Protein AF-A0A0U1XC88-F1 (afdb_monomer)

Sequence (115 aa):
MLLLLLIVMLVVSLIIFVVGIALSYKKGHDSALGSPFECGFTPFNNYSPSFSVHFFLVAMIFLIFDVELSLMMPYFYTLVSGINFKEYLIISSFLLILLLGLIYEWNIMKLEWKF

Mean predicted aligned error: 11.12 Å

Nearest PDB structures (foldseek):
  6zkc-assembly1_A  TM=6.800E-01  e=9.106E-03  Ovis aries

Radius of gyration: 25.1 Å; Cα contacts (8 Å, |Δi|>4): 9; chains: 1; bounding box: 49×46×54 Å

Structure (mmCIF, N/CA/C/O backbone):
data_AF-A0A0U1XC88-F1
#
_entry.id   AF-A0A0U1XC88-F1
#
loop_
_atom_site.group_PDB
_atom_site.id
_atom_site.type_symbol
_atom_site.label_atom_id
_atom_site.label_alt_id
_atom_site.label_comp_id
_atom_site.label_asym_id
_atom_site.label_entity_id
_atom_site.label_seq_id
_atom_site.pdbx_PDB_ins_code
_atom_site.Cartn_x
_atom_site.Cartn_y
_atom_site.Cartn_z
_atom_site.occupancy
_atom_site.B_iso_or_equiv
_atom_site.auth_seq_id
_atom_site.auth_comp_id
_atom_site.auth_asym_id
_atom_site.auth_atom_id
_atom_site.pdbx_PDB_model_num
ATOM 1 N N . MET A 1 1 ? -9.990 18.395 -15.275 1.00 85.50 1 MET A N 1
ATOM 2 C CA . MET A 1 1 ? -8.583 18.632 -14.876 1.00 85.50 1 MET A CA 1
ATOM 3 C C . MET A 1 1 ? -7.852 17.330 -14.556 1.00 85.50 1 MET A C 1
ATOM 5 O O . MET A 1 1 ? -6.841 17.069 -15.186 1.00 85.50 1 MET A O 1
AT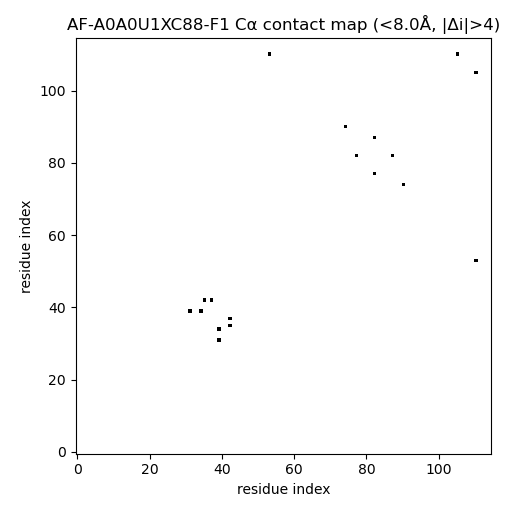OM 9 N N . LEU A 1 2 ? -8.387 16.478 -13.672 1.00 91.81 2 LEU A N 1
ATOM 10 C CA . LEU A 1 2 ? -7.750 15.205 -13.289 1.00 91.81 2 LEU A CA 1
ATOM 11 C C . LEU A 1 2 ? -7.552 14.232 -14.470 1.00 91.81 2 LEU A C 1
ATOM 13 O O . LEU A 1 2 ? -6.471 13.680 -14.632 1.00 91.81 2 LEU A O 1
ATOM 17 N N . LEU A 1 3 ? -8.547 14.118 -15.360 1.00 94.44 3 LEU A N 1
ATOM 18 C CA . LEU A 1 3 ? -8.437 13.322 -16.592 1.00 94.44 3 LEU A CA 1
ATOM 19 C C . LEU A 1 3 ? -7.299 13.810 -17.507 1.00 94.44 3 LEU A C 1
ATOM 21 O O . LEU A 1 3 ? -6.541 13.009 -18.038 1.00 94.44 3 LEU A O 1
ATOM 25 N N . LEU A 1 4 ? -7.155 15.131 -17.658 1.00 95.94 4 LEU A N 1
ATOM 26 C CA . LEU A 1 4 ? -6.105 15.729 -18.486 1.00 95.94 4 LEU A CA 1
ATOM 27 C C . LEU A 1 4 ? -4.717 15.437 -17.907 1.00 95.94 4 LEU A C 1
ATOM 29 O O . LEU A 1 4 ? -3.806 15.092 -18.648 1.00 95.94 4 LEU A O 1
ATOM 33 N N . LEU A 1 5 ? -4.579 15.501 -16.583 1.00 96.50 5 LEU A N 1
ATOM 34 C CA . LEU A 1 5 ? -3.331 15.187 -15.892 1.00 96.50 5 LEU A CA 1
ATOM 35 C C . LEU A 1 5 ? -2.951 13.707 -16.074 1.00 96.50 5 LEU A C 1
ATOM 37 O O . LEU A 1 5 ? -1.803 13.403 -16.381 1.00 96.50 5 LEU A O 1
ATOM 41 N N . LEU A 1 6 ? -3.925 12.796 -15.994 1.00 97.31 6 LEU A N 1
ATOM 42 C CA . LEU A 1 6 ? -3.711 11.361 -16.210 1.00 97.31 6 LEU A CA 1
ATOM 43 C C . LEU A 1 6 ? -3.273 11.057 -17.653 1.00 97.31 6 LEU A C 1
ATOM 45 O O . LEU A 1 6 ? -2.325 10.301 -17.865 1.00 97.31 6 LEU A O 1
ATOM 49 N N . ILE A 1 7 ? -3.902 11.709 -18.636 1.00 97.44 7 ILE A N 1
ATOM 50 C CA . ILE A 1 7 ? -3.527 11.592 -20.053 1.00 97.44 7 ILE A CA 1
ATOM 51 C C . ILE A 1 7 ? -2.099 12.100 -20.278 1.00 97.44 7 ILE A C 1
ATOM 53 O O . ILE A 1 7 ? -1.315 11.427 -20.941 1.00 97.44 7 ILE A O 1
ATOM 57 N N . VAL A 1 8 ? -1.729 13.246 -19.697 1.00 97.62 8 VAL A N 1
ATOM 58 C CA . VAL A 1 8 ? -0.367 13.790 -19.817 1.00 97.62 8 VAL A CA 1
ATOM 59 C C . VAL A 1 8 ? 0.668 12.819 -19.243 1.00 97.62 8 VAL A C 1
ATOM 61 O 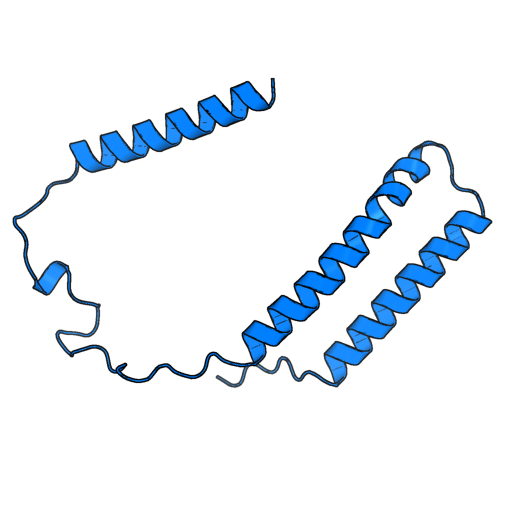O . VAL A 1 8 ? 1.660 12.539 -19.911 1.00 97.62 8 VAL A O 1
ATOM 64 N N . MET A 1 9 ? 0.429 12.246 -18.058 1.00 97.62 9 MET A N 1
ATOM 65 C CA . MET A 1 9 ? 1.361 11.289 -17.441 1.00 97.62 9 MET A CA 1
ATOM 66 C C . MET A 1 9 ? 1.554 10.029 -18.295 1.00 97.62 9 MET A C 1
ATOM 68 O O . MET A 1 9 ? 2.677 9.546 -18.438 1.00 97.62 9 MET A O 1
ATOM 72 N N . LEU A 1 10 ? 0.476 9.524 -18.900 1.00 97.50 10 LEU A N 1
ATOM 73 C CA . LEU A 1 10 ? 0.521 8.352 -19.775 1.00 97.50 10 LEU A CA 1
ATOM 74 C C . LEU A 1 10 ? 1.259 8.650 -21.089 1.00 97.50 10 LEU A C 1
ATOM 76 O O . LEU A 1 10 ? 2.055 7.842 -21.561 1.00 97.50 10 LEU A O 1
ATOM 80 N N . VAL A 1 11 ? 1.043 9.830 -21.671 1.00 97.88 11 VAL A N 1
ATOM 81 C CA . VAL A 1 11 ? 1.756 10.255 -22.884 1.00 97.88 11 VAL A CA 1
ATOM 82 C C . VAL A 1 11 ? 3.252 10.408 -22.606 1.00 97.88 11 VAL A C 1
ATOM 84 O O . VAL A 1 11 ? 4.070 9.928 -23.387 1.00 97.88 11 VAL A O 1
ATOM 87 N N . VAL A 1 12 ? 3.624 11.013 -21.476 1.00 97.88 12 VAL A N 1
ATOM 88 C CA . VAL A 1 12 ? 5.033 11.172 -21.089 1.00 97.88 12 VAL A CA 1
ATOM 89 C C . VAL A 1 12 ? 5.710 9.814 -20.884 1.00 97.88 12 VAL A C 1
ATOM 91 O O . VAL A 1 12 ? 6.810 9.610 -21.397 1.00 97.88 12 VAL A O 1
ATOM 94 N N . SER A 1 13 ? 5.065 8.861 -20.200 1.00 97.19 13 SER A N 1
ATOM 95 C CA . SER A 1 13 ? 5.646 7.526 -19.997 1.00 97.19 13 SER A CA 1
ATOM 96 C C . SER A 1 13 ? 5.827 6.761 -21.312 1.00 97.19 13 SER A C 1
ATOM 98 O O . SER A 1 13 ? 6.870 6.135 -21.514 1.00 97.19 13 SER A O 1
ATOM 100 N N . LEU A 1 14 ? 4.877 6.876 -22.248 1.00 97.19 14 LEU A N 1
ATOM 101 C CA . LEU A 1 14 ? 5.002 6.305 -23.591 1.00 97.19 14 LEU A CA 1
ATOM 102 C C . LEU A 1 14 ? 6.146 6.935 -24.387 1.00 97.19 14 LEU A C 1
ATOM 104 O O . LEU A 1 14 ? 6.900 6.209 -25.031 1.00 97.19 14 LEU A O 1
ATOM 108 N N . ILE A 1 15 ? 6.313 8.260 -24.331 1.00 97.44 15 ILE A N 1
ATOM 109 C CA . ILE A 1 15 ? 7.422 8.942 -25.011 1.00 97.44 15 ILE A CA 1
ATOM 110 C C . ILE A 1 15 ? 8.760 8.427 -24.476 1.00 97.44 15 ILE A C 1
ATOM 112 O O . ILE A 1 15 ? 9.629 8.064 -25.267 1.00 97.44 15 ILE A O 1
ATOM 116 N N . ILE A 1 16 ? 8.916 8.332 -23.152 1.00 97.00 16 ILE A N 1
ATOM 117 C CA . ILE A 1 16 ? 10.141 7.811 -22.527 1.00 97.00 16 ILE A CA 1
ATOM 118 C C . ILE A 1 16 ? 10.398 6.364 -22.965 1.00 97.00 16 ILE A C 1
ATOM 120 O O . ILE A 1 16 ? 11.526 6.021 -23.318 1.00 97.00 16 ILE A O 1
ATOM 124 N N . PHE A 1 17 ? 9.362 5.524 -23.001 1.00 95.94 17 PHE A N 1
ATOM 125 C CA . PHE A 1 17 ? 9.472 4.137 -23.450 1.00 95.94 17 PHE A CA 1
ATOM 126 C C . PHE A 1 17 ? 9.912 4.030 -24.919 1.00 95.94 17 PHE A C 1
ATOM 128 O O . PHE A 1 17 ? 10.839 3.282 -25.236 1.00 95.94 17 PHE A O 1
ATOM 135 N N . VAL A 1 18 ? 9.303 4.814 -25.815 1.00 96.00 18 VAL A N 1
ATOM 136 C CA . VAL A 1 18 ? 9.646 4.831 -27.247 1.00 96.00 18 VAL A CA 1
ATOM 137 C C . VAL A 1 18 ? 11.065 5.345 -27.465 1.00 96.00 18 VAL A C 1
ATOM 139 O O . VAL A 1 18 ? 11.816 4.739 -28.227 1.00 96.00 18 VAL A O 1
ATOM 142 N N . VAL A 1 19 ? 11.464 6.413 -26.771 1.00 96.12 19 VAL A N 1
ATOM 143 C CA . VAL A 1 19 ? 12.837 6.933 -26.821 1.00 96.12 19 VAL A CA 1
ATOM 144 C C . VAL A 1 19 ? 13.829 5.889 -26.301 1.00 96.12 19 VAL A C 1
ATOM 146 O O . VAL A 1 19 ? 14.864 5.676 -26.927 1.00 96.12 19 VAL A O 1
ATOM 149 N N . GLY A 1 20 ? 13.499 5.176 -25.220 1.00 94.06 20 GLY A N 1
ATOM 150 C CA . GLY A 1 20 ? 14.319 4.087 -24.686 1.00 94.06 20 GLY A CA 1
ATOM 151 C C . GLY A 1 20 ? 14.527 2.947 -25.686 1.00 94.06 20 GLY A C 1
ATOM 152 O O . GLY A 1 20 ? 15.643 2.454 -25.828 1.00 94.06 20 GLY A O 1
ATOM 153 N N . ILE A 1 21 ? 13.488 2.568 -26.438 1.00 90.25 21 ILE A N 1
ATOM 154 C CA . ILE A 1 21 ? 13.606 1.580 -27.522 1.00 90.25 21 ILE A CA 1
ATOM 155 C C . ILE A 1 21 ? 14.418 2.140 -28.693 1.00 90.25 21 ILE A C 1
ATOM 157 O O . ILE A 1 21 ? 15.263 1.427 -29.229 1.00 90.25 21 ILE A O 1
ATOM 161 N N . ALA A 1 22 ? 14.181 3.394 -29.086 1.00 90.50 22 ALA A N 1
ATOM 162 C CA . ALA A 1 22 ? 14.858 4.027 -30.216 1.00 90.50 22 ALA A CA 1
ATOM 163 C C . ALA A 1 22 ? 16.367 4.205 -29.975 1.00 90.50 22 ALA A C 1
ATOM 165 O O . ALA A 1 22 ? 17.155 4.059 -30.905 1.00 90.50 22 ALA A O 1
ATOM 166 N N . LEU A 1 23 ? 16.769 4.485 -28.732 1.00 91.94 23 LEU A N 1
ATOM 167 C CA . LEU A 1 23 ? 18.171 4.590 -28.316 1.00 91.94 23 LEU A CA 1
ATOM 168 C C . LEU A 1 23 ? 18.810 3.231 -27.990 1.00 91.94 23 LEU A C 1
ATOM 170 O O . LEU A 1 23 ? 20.028 3.149 -27.836 1.00 91.94 23 LEU A O 1
ATOM 174 N N . SER A 1 24 ? 18.016 2.166 -27.844 1.00 85.38 24 SER A N 1
ATOM 175 C CA . SER A 1 24 ? 18.524 0.854 -27.446 1.00 85.38 24 SER A CA 1
ATOM 176 C C . SER A 1 24 ? 19.412 0.254 -28.536 1.00 85.38 24 SER A C 1
ATOM 178 O O . SER A 1 24 ? 18.981 0.016 -29.665 1.00 85.38 24 SER A O 1
ATOM 180 N N . TYR A 1 25 ? 20.657 -0.062 -28.177 1.00 75.88 25 TYR A N 1
ATOM 181 C CA . TYR A 1 25 ? 21.540 -0.844 -29.032 1.00 75.88 25 TYR A CA 1
ATOM 182 C C . TYR A 1 25 ? 21.150 -2.324 -28.960 1.00 75.88 25 TYR A C 1
ATOM 184 O O . TYR A 1 25 ? 21.613 -3.074 -28.099 1.00 75.88 25 TYR A O 1
ATOM 192 N N . LYS A 1 26 ? 20.281 -2.761 -29.875 1.00 70.25 26 LYS A N 1
ATOM 193 C CA . LYS A 1 26 ? 19.977 -4.184 -30.049 1.00 70.25 26 LYS A CA 1
ATOM 194 C C . LYS A 1 26 ? 21.113 -4.857 -30.816 1.00 70.25 26 LYS A C 1
ATOM 196 O O . LYS A 1 26 ? 21.134 -4.849 -32.045 1.00 70.25 26 LYS A O 1
ATOM 201 N N . LYS A 1 27 ? 22.051 -5.475 -30.094 1.00 63.69 27 LYS A N 1
ATOM 202 C CA . LYS A 1 27 ? 22.881 -6.537 -30.680 1.00 63.69 27 LYS A CA 1
ATOM 203 C C . LYS A 1 27 ? 21.941 -7.695 -31.062 1.00 63.69 27 LYS A C 1
ATOM 205 O O . LYS A 1 27 ? 20.927 -7.888 -30.392 1.00 63.69 27 LYS A O 1
ATOM 210 N N . GLY A 1 28 ? 22.220 -8.390 -32.169 1.00 71.25 28 GLY A N 1
ATOM 211 C CA . GLY A 1 28 ? 21.376 -9.481 -32.681 1.00 71.25 28 GLY A CA 1
ATOM 212 C C . GLY A 1 28 ? 20.992 -10.500 -31.602 1.00 71.25 28 GLY A C 1
ATOM 213 O O . GLY A 1 28 ? 21.657 -10.585 -30.575 1.00 71.25 28 GLY A O 1
ATOM 214 N N . HIS A 1 29 ? 19.904 -11.241 -31.830 1.00 72.50 29 HIS A N 1
ATOM 215 C CA . HIS A 1 29 ? 19.313 -12.150 -30.846 1.00 72.50 29 HIS A CA 1
ATOM 216 C C . HIS A 1 29 ? 20.336 -13.176 -30.329 1.00 72.50 29 HIS A C 1
ATOM 218 O O . HIS A 1 29 ? 20.587 -14.195 -30.970 1.00 72.50 29 HIS A O 1
ATOM 224 N N . ASP A 1 30 ? 20.904 -12.907 -29.157 1.00 73.56 30 ASP A N 1
ATOM 225 C CA . ASP A 1 30 ? 21.853 -13.781 -28.482 1.00 73.56 30 ASP A CA 1
ATOM 226 C C . ASP A 1 30 ? 21.116 -14.518 -27.360 1.00 73.56 30 ASP A C 1
ATOM 228 O O . ASP A 1 30 ? 20.645 -13.915 -26.391 1.00 73.56 30 ASP A O 1
ATOM 232 N N . SER A 1 31 ? 20.954 -15.831 -27.513 1.00 75.00 31 SER A N 1
ATOM 233 C CA . SER A 1 31 ? 20.179 -16.669 -26.591 1.00 75.00 31 SER A CA 1
ATOM 234 C C . SER A 1 31 ? 20.748 -16.681 -25.170 1.00 75.00 31 SER A C 1
ATOM 236 O O . SER A 1 31 ? 19.990 -16.885 -24.227 1.00 75.00 31 SER A O 1
ATOM 238 N N . ALA A 1 32 ? 22.050 -16.419 -25.004 1.00 71.81 32 ALA A N 1
ATOM 239 C CA . ALA A 1 32 ? 22.697 -16.339 -23.694 1.00 71.81 32 ALA A CA 1
ATOM 240 C C . ALA A 1 32 ? 22.371 -15.035 -22.939 1.00 71.81 32 ALA A C 1
ATOM 242 O O . ALA A 1 32 ? 22.332 -15.024 -21.712 1.00 71.81 32 ALA A O 1
ATOM 243 N N . LEU A 1 33 ? 22.091 -13.938 -23.657 1.00 72.88 33 LEU A N 1
ATOM 244 C CA . LEU A 1 33 ? 21.609 -12.681 -23.065 1.00 72.88 33 LEU A CA 1
ATOM 245 C C . LEU A 1 33 ? 20.130 -12.774 -22.650 1.00 72.88 33 LEU A C 1
ATOM 247 O O . LEU A 1 33 ? 19.704 -12.061 -21.746 1.00 72.88 33 LEU A O 1
ATOM 251 N N . GLY A 1 34 ? 19.353 -13.636 -23.315 1.00 77.31 34 GLY A N 1
ATOM 252 C CA . GLY A 1 34 ? 17.938 -13.876 -23.015 1.00 77.31 34 GLY A CA 1
ATOM 253 C C . GLY A 1 34 ? 17.669 -14.992 -21.999 1.00 77.31 34 GLY A C 1
ATOM 254 O O . GLY A 1 34 ? 16.526 -15.143 -21.570 1.00 77.31 34 GLY A O 1
ATOM 255 N N . SER A 1 35 ? 18.679 -15.784 -21.622 1.00 77.88 35 SER A N 1
ATOM 256 C CA . SER A 1 35 ? 18.525 -16.853 -20.629 1.00 77.88 35 SER A CA 1
ATOM 257 C C . SER A 1 35 ? 18.507 -16.302 -19.196 1.00 77.88 35 SER A C 1
ATOM 259 O O . SER A 1 35 ? 19.205 -15.324 -18.918 1.00 77.88 35 SER A O 1
ATOM 261 N N . PRO A 1 36 ? 17.750 -16.921 -18.270 1.00 78.12 36 PRO A N 1
ATOM 262 C CA . PRO A 1 36 ? 17.742 -16.527 -16.864 1.00 78.12 36 PRO A CA 1
ATOM 263 C C . PRO A 1 36 ? 19.146 -16.586 -16.253 1.00 78.12 36 PRO A C 1
ATOM 265 O O . PRO A 1 36 ? 19.999 -17.374 -16.668 1.00 78.12 36 PRO A O 1
ATOM 268 N N . PHE A 1 37 ? 19.379 -15.725 -15.260 1.00 68.31 37 PHE A N 1
ATOM 269 C CA . PHE A 1 37 ? 20.673 -15.554 -14.606 1.00 68.31 37 PHE A CA 1
ATOM 270 C C . PHE A 1 37 ? 20.978 -16.728 -13.670 1.00 68.31 37 PHE A C 1
ATOM 272 O O . PHE A 1 37 ? 20.890 -16.625 -12.454 1.00 68.31 37 PHE A O 1
ATOM 279 N N . GLU A 1 38 ? 21.322 -17.866 -14.253 1.00 72.75 38 GLU A N 1
ATOM 280 C CA . GLU A 1 38 ? 21.751 -19.060 -13.529 1.00 72.75 38 GLU A CA 1
ATOM 281 C C . GLU A 1 38 ? 22.941 -19.701 -14.244 1.00 72.75 38 GLU A C 1
ATOM 283 O O . GLU A 1 38 ? 22.977 -20.903 -14.450 1.00 72.75 38 GLU A O 1
ATOM 288 N N . CYS A 1 39 ? 23.920 -18.899 -14.686 1.00 69.38 39 CYS A N 1
ATOM 289 C CA . CYS A 1 39 ? 25.162 -19.388 -15.310 1.00 69.38 39 CYS A CA 1
ATOM 290 C C . CYS A 1 39 ? 24.955 -20.465 -16.406 1.00 69.38 39 CYS A C 1
ATOM 292 O O . CYS A 1 39 ? 25.759 -21.388 -16.523 1.00 69.38 39 CYS A O 1
ATOM 294 N N . GLY A 1 40 ? 23.881 -20.372 -17.201 1.00 68.69 40 GLY A N 1
ATOM 295 C CA . GLY A 1 40 ? 23.574 -21.338 -18.265 1.00 68.69 40 GLY A CA 1
ATOM 296 C C . GLY A 1 40 ? 22.959 -22.664 -17.796 1.00 68.69 40 GLY A C 1
ATOM 297 O O . GLY A 1 40 ? 22.727 -23.542 -18.626 1.00 68.69 40 GLY A O 1
ATOM 298 N N . PHE A 1 41 ? 22.660 -22.817 -16.504 1.00 64.88 41 PHE A N 1
ATOM 299 C CA . PHE A 1 41 ? 21.802 -23.892 -16.019 1.00 64.88 41 PHE A CA 1
ATOM 300 C C . PHE A 1 41 ? 20.357 -23.618 -16.441 1.00 64.88 41 PHE A C 1
ATOM 302 O O . PHE A 1 41 ? 19.870 -22.487 -16.396 1.00 64.88 41 PHE A O 1
ATOM 309 N N . THR A 1 42 ? 19.657 -24.665 -16.879 1.00 68.38 42 THR A N 1
ATOM 310 C CA . THR A 1 42 ? 18.202 -24.595 -17.009 1.00 68.38 42 THR A CA 1
ATOM 311 C C . THR A 1 42 ? 17.640 -24.305 -15.623 1.00 68.38 42 THR A C 1
ATOM 313 O O . THR A 1 42 ? 17.972 -25.073 -14.713 1.00 68.38 42 THR A O 1
ATOM 316 N N . PRO A 1 43 ? 16.813 -23.259 -15.452 1.00 64.62 43 PRO A N 1
ATOM 317 C CA . PRO A 1 43 ? 16.255 -22.934 -14.152 1.00 64.62 43 PRO A CA 1
ATOM 318 C C . PRO A 1 43 ? 15.615 -24.185 -13.571 1.00 64.62 43 PRO A C 1
ATOM 320 O O . PRO A 1 43 ? 14.824 -24.852 -14.248 1.00 64.62 43 PRO A O 1
ATOM 323 N N . PHE A 1 44 ? 15.996 -24.542 -12.346 1.00 62.00 44 PHE A N 1
ATOM 324 C CA . PHE A 1 44 ? 15.382 -25.653 -11.630 1.00 62.00 44 PHE A CA 1
ATOM 325 C C . PHE A 1 44 ? 13.931 -25.288 -11.309 1.00 62.00 44 PHE A C 1
ATOM 327 O O . PHE A 1 44 ? 13.628 -24.902 -10.187 1.00 62.00 44 PHE A O 1
ATOM 334 N N . ASN A 1 45 ? 13.018 -25.369 -12.282 1.00 55.56 45 ASN A N 1
ATOM 335 C CA . ASN A 1 45 ? 11.592 -25.357 -11.988 1.00 55.56 45 ASN A CA 1
ATOM 336 C C . ASN A 1 45 ? 10.710 -25.844 -13.149 1.00 55.56 45 ASN A C 1
ATOM 338 O O . ASN A 1 45 ? 9.989 -25.083 -13.782 1.00 55.56 45 ASN A O 1
ATOM 342 N N . ASN A 1 46 ? 10.686 -27.164 -13.344 1.00 55.69 46 ASN A N 1
ATOM 343 C CA . ASN A 1 46 ? 9.454 -27.856 -13.752 1.00 55.69 46 ASN A CA 1
ATOM 344 C C . ASN A 1 46 ? 8.608 -28.253 -12.529 1.00 55.69 46 ASN A C 1
ATOM 346 O O . ASN A 1 46 ? 7.775 -29.151 -12.608 1.00 55.69 46 ASN A O 1
ATOM 350 N N . TYR A 1 47 ? 8.824 -27.612 -11.383 1.00 58.53 47 TYR A N 1
ATOM 351 C CA . TYR A 1 47 ? 7.876 -27.664 -10.290 1.00 58.53 47 TYR A CA 1
ATOM 352 C C . TYR A 1 47 ? 7.081 -26.372 -10.335 1.00 58.53 47 TYR A C 1
ATOM 354 O O . TYR A 1 47 ? 7.633 -25.281 -10.391 1.00 58.53 47 TYR A O 1
ATOM 362 N N . SER A 1 48 ? 5.761 -26.481 -10.334 1.00 61.94 48 SER A N 1
ATOM 363 C CA . SER A 1 48 ? 4.958 -25.435 -9.726 1.00 61.94 48 SER A CA 1
ATOM 364 C C . SER A 1 48 ? 5.228 -25.577 -8.230 1.00 61.94 48 SER A C 1
ATOM 366 O O . SER A 1 48 ? 4.653 -26.492 -7.635 1.00 61.94 48 SER A O 1
ATOM 368 N N . PRO A 1 49 ? 6.118 -24.792 -7.583 1.00 60.19 49 PRO A N 1
ATOM 369 C CA . PRO A 1 49 ? 6.068 -24.753 -6.140 1.00 60.19 49 PRO A CA 1
ATOM 370 C C . PRO A 1 49 ? 4.649 -24.296 -5.831 1.00 60.19 49 PRO A C 1
ATOM 372 O O . PRO A 1 49 ? 4.209 -23.244 -6.302 1.00 60.19 49 PRO A O 1
ATOM 375 N N . SER A 1 50 ? 3.894 -25.139 -5.129 1.00 61.25 50 SER A N 1
ATOM 376 C CA . SER A 1 50 ? 2.647 -24.715 -4.518 1.00 61.25 50 SER A CA 1
ATOM 377 C C . SER A 1 50 ? 2.973 -23.430 -3.771 1.00 61.25 50 SER A C 1
ATOM 379 O O . SER A 1 50 ? 3.795 -23.440 -2.851 1.00 61.25 50 SER A O 1
ATOM 381 N N . PHE A 1 51 ? 2.432 -22.323 -4.272 1.00 65.00 51 PHE A N 1
ATOM 382 C CA . PHE A 1 51 ? 2.692 -20.991 -3.758 1.00 65.00 51 PHE A CA 1
ATOM 383 C C . PHE A 1 51 ? 2.486 -20.994 -2.245 1.00 65.00 51 PHE A C 1
ATOM 385 O O . PHE A 1 51 ? 1.590 -21.681 -1.743 1.00 6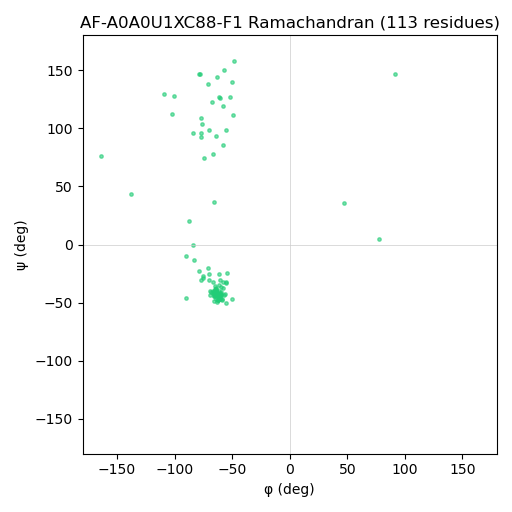5.00 51 PHE A O 1
ATOM 392 N N . SER A 1 52 ? 3.346 -20.293 -1.504 1.00 76.12 52 SER A N 1
ATOM 393 C CA . SER A 1 52 ? 3.283 -20.375 -0.051 1.00 76.12 52 SER A CA 1
ATOM 394 C C . SER A 1 52 ? 1.912 -19.871 0.418 1.00 76.12 52 SER A C 1
ATOM 396 O O . SER A 1 52 ? 1.467 -18.778 0.065 1.00 76.12 52 SER A O 1
ATOM 398 N N . VAL A 1 53 ? 1.221 -20.690 1.218 1.00 79.69 53 VAL A N 1
ATOM 399 C CA . VAL A 1 53 ? -0.105 -20.362 1.781 1.00 79.69 53 VAL A CA 1
ATOM 400 C C . VAL A 1 53 ? -0.064 -19.030 2.545 1.00 79.69 53 VAL A C 1
ATOM 402 O O . VAL A 1 53 ? -1.057 -18.317 2.615 1.00 79.69 53 VAL A O 1
ATOM 405 N N . HIS A 1 54 ? 1.114 -18.643 3.033 1.00 78.25 54 HIS A N 1
ATOM 406 C CA . HIS A 1 54 ? 1.388 -17.361 3.672 1.00 78.25 54 HIS A CA 1
ATOM 407 C C . HIS A 1 54 ? 1.008 -16.159 2.803 1.00 78.25 54 HIS A C 1
ATOM 409 O O . HIS A 1 54 ? 0.280 -15.288 3.264 1.00 78.25 54 HIS A O 1
ATOM 415 N N . PHE A 1 55 ? 1.442 -16.108 1.542 1.00 79.31 55 PHE A N 1
ATOM 416 C CA . PHE A 1 55 ? 1.112 -14.977 0.671 1.00 79.31 55 PHE A CA 1
ATOM 417 C C . PHE A 1 55 ? -0.387 -14.917 0.348 1.00 79.31 55 PHE A C 1
ATOM 419 O O . PHE A 1 55 ? -0.945 -13.830 0.213 1.00 79.31 55 PHE A O 1
ATOM 426 N N . PHE A 1 56 ? -1.051 -16.075 0.265 1.00 83.88 56 PHE A N 1
ATOM 427 C CA . PHE A 1 56 ? -2.503 -16.135 0.105 1.00 83.88 56 PHE A CA 1
ATOM 428 C C . PHE A 1 56 ? -3.235 -15.592 1.342 1.00 83.88 56 PHE A C 1
ATOM 430 O O . PHE A 1 56 ? -4.154 -14.789 1.201 1.00 83.88 56 PHE A O 1
ATOM 437 N N . LEU A 1 57 ? -2.799 -15.973 2.547 1.00 84.56 57 LEU A N 1
ATOM 438 C CA . LEU A 1 57 ? -3.371 -15.475 3.801 1.00 84.56 57 LEU A CA 1
ATOM 439 C C . LEU A 1 57 ? -3.188 -13.960 3.945 1.00 84.56 57 LEU A C 1
ATOM 441 O O . LEU A 1 57 ? -4.147 -13.266 4.263 1.00 84.56 57 LEU A O 1
ATOM 445 N N . VAL A 1 58 ? -2.004 -13.429 3.622 1.00 85.69 58 VAL A N 1
ATOM 446 C CA . VAL A 1 58 ? -1.758 -11.976 3.634 1.00 85.69 58 VAL A CA 1
ATOM 447 C C . VAL A 1 58 ? -2.699 -11.246 2.671 1.00 85.69 58 VAL A C 1
ATOM 449 O O . VAL A 1 58 ? -3.274 -10.225 3.041 1.00 85.69 58 VAL A O 1
ATOM 452 N N . ALA A 1 59 ? -2.904 -11.773 1.459 1.00 88.94 59 ALA A N 1
ATOM 453 C CA . ALA A 1 59 ? -3.824 -11.178 0.491 1.00 88.94 59 ALA A CA 1
ATOM 454 C C . ALA A 1 59 ? -5.288 -11.214 0.967 1.00 88.94 59 ALA A C 1
ATOM 456 O O . ALA A 1 59 ? -6.023 -10.250 0.758 1.00 88.94 59 ALA A O 1
ATOM 457 N N . MET A 1 60 ? -5.709 -12.299 1.626 1.00 88.69 60 MET A N 1
ATOM 458 C CA . MET A 1 60 ? -7.056 -12.423 2.188 1.00 88.69 60 MET A CA 1
ATOM 459 C C . MET A 1 60 ? -7.296 -11.415 3.320 1.00 88.69 60 MET A C 1
ATOM 461 O O . MET A 1 60 ? -8.305 -10.713 3.290 1.00 88.69 60 MET A O 1
ATOM 465 N N . ILE A 1 61 ? -6.369 -11.311 4.279 1.00 88.62 61 ILE A N 1
ATOM 466 C CA . ILE A 1 61 ? -6.460 -10.351 5.393 1.00 88.62 61 ILE A CA 1
ATOM 467 C C . ILE A 1 61 ? -6.490 -8.922 4.851 1.00 88.62 61 ILE A C 1
ATOM 469 O O . ILE A 1 61 ? -7.332 -8.123 5.253 1.00 88.62 61 ILE A O 1
ATOM 473 N N . PHE A 1 62 ? -5.611 -8.608 3.892 1.00 89.69 62 PHE A N 1
ATOM 474 C CA . PHE A 1 62 ? -5.584 -7.298 3.247 1.00 89.69 62 PHE A CA 1
ATOM 475 C C . PHE A 1 62 ? -6.929 -6.950 2.602 1.00 89.69 62 PHE A C 1
ATOM 477 O O . P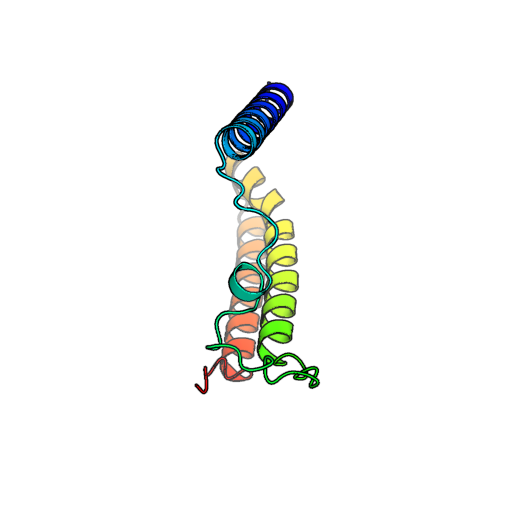HE A 1 62 ? -7.409 -5.836 2.773 1.00 89.69 62 PHE A O 1
ATOM 484 N N . LEU A 1 63 ? -7.559 -7.900 1.905 1.00 92.06 63 LEU A N 1
ATOM 485 C CA . LEU A 1 63 ? -8.852 -7.679 1.257 1.00 92.06 63 LEU A CA 1
ATOM 486 C C . LEU A 1 63 ? -9.948 -7.350 2.277 1.00 92.06 63 LEU A C 1
ATOM 488 O O . LEU A 1 63 ? -10.692 -6.393 2.079 1.00 92.06 63 LEU A O 1
ATOM 492 N N . ILE A 1 64 ? -10.046 -8.123 3.362 1.00 91.44 64 ILE A N 1
ATOM 493 C CA . ILE A 1 64 ? -11.051 -7.894 4.411 1.00 91.44 64 ILE A CA 1
ATOM 494 C C . ILE A 1 64 ? -10.821 -6.525 5.064 1.00 91.44 64 ILE A C 1
ATOM 496 O O . ILE A 1 64 ? -11.750 -5.721 5.142 1.00 91.44 64 ILE A O 1
ATOM 500 N N . PHE A 1 65 ? -9.574 -6.224 5.432 1.00 89.25 65 PHE A N 1
ATOM 501 C CA . PHE A 1 65 ? -9.213 -4.961 6.071 1.00 89.25 65 PHE A CA 1
ATOM 502 C C . PHE A 1 65 ? -9.448 -3.739 5.164 1.00 89.25 65 PHE A C 1
ATOM 504 O O . PHE A 1 65 ? -9.899 -2.695 5.634 1.00 89.25 65 PHE A O 1
ATOM 511 N N . ASP A 1 66 ? -9.197 -3.855 3.856 1.00 92.88 66 ASP A N 1
ATOM 512 C CA . ASP A 1 66 ? -9.459 -2.782 2.887 1.00 92.88 66 ASP A CA 1
ATOM 513 C C . ASP A 1 66 ? -10.967 -2.502 2.747 1.00 92.88 66 ASP A C 1
ATOM 515 O O . ASP A 1 66 ? -11.406 -1.348 2.749 1.00 92.88 66 ASP A O 1
ATOM 519 N N . VAL A 1 67 ? -11.796 -3.553 2.736 1.00 93.19 67 VAL A N 1
ATOM 520 C CA . VAL A 1 67 ? -13.260 -3.406 2.747 1.00 93.19 67 VAL A CA 1
ATOM 521 C C . VAL A 1 67 ? -13.730 -2.726 4.035 1.00 93.19 67 VAL A C 1
ATOM 523 O O . VAL A 1 67 ? -14.547 -1.805 3.977 1.00 93.19 67 VAL A O 1
ATOM 526 N N . GLU A 1 68 ? -13.199 -3.112 5.190 1.00 90.75 68 GLU A N 1
ATOM 527 C CA . GLU A 1 68 ? -13.550 -2.5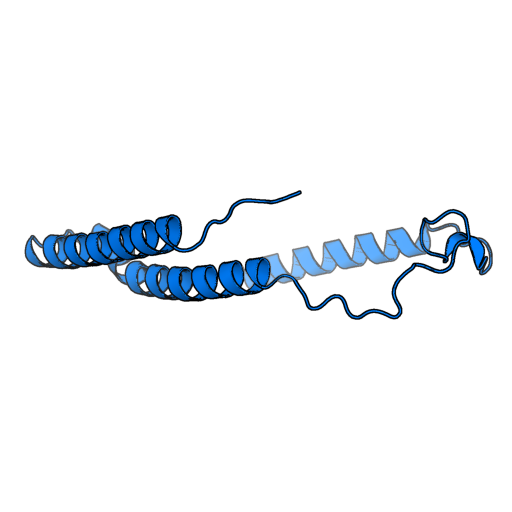09 6.480 1.00 90.75 68 GLU A CA 1
ATOM 528 C C . GLU A 1 68 ? -13.146 -1.029 6.566 1.00 90.75 68 GLU A C 1
ATOM 530 O O . GLU A 1 68 ? -13.934 -0.197 7.022 1.00 90.75 68 GLU A O 1
ATOM 535 N N . LEU A 1 69 ? -11.971 -0.665 6.047 1.00 90.25 69 LEU A N 1
ATOM 536 C CA . LEU A 1 69 ? -11.545 0.732 5.928 1.00 90.25 69 LEU A CA 1
ATOM 537 C C . LEU A 1 69 ? -12.430 1.532 4.967 1.00 90.25 69 LEU A C 1
ATOM 539 O O . LEU A 1 69 ? -12.771 2.683 5.254 1.00 90.25 69 LEU A O 1
ATOM 543 N N . SER A 1 70 ? -12.852 0.933 3.852 1.00 92.12 70 SER A N 1
ATOM 544 C CA . SER A 1 70 ? -13.774 1.581 2.913 1.00 92.12 70 SER A CA 1
ATOM 545 C C . SER A 1 70 ? -15.121 1.915 3.572 1.00 92.12 70 SER A C 1
ATOM 547 O O . SER A 1 70 ? -15.684 2.982 3.320 1.00 92.12 70 SER A O 1
ATOM 549 N N . LEU A 1 71 ? -15.596 1.070 4.497 1.00 89.06 71 LEU A N 1
ATOM 550 C CA . LEU A 1 71 ? -16.798 1.325 5.296 1.00 89.06 71 LEU A CA 1
ATOM 551 C C . LEU A 1 71 ? -16.597 2.457 6.318 1.00 89.06 71 LEU A C 1
ATOM 553 O O . LEU A 1 71 ? -17.565 3.127 6.678 1.00 89.06 71 LEU A O 1
ATOM 557 N N . MET A 1 72 ? -15.359 2.726 6.748 1.00 88.38 72 MET A N 1
ATOM 558 C CA . MET A 1 72 ? -15.035 3.863 7.620 1.00 88.38 72 MET A CA 1
ATOM 559 C C . MET A 1 72 ? -14.942 5.207 6.880 1.00 88.38 72 MET A C 1
ATOM 561 O O . MET A 1 72 ? -15.125 6.254 7.501 1.00 88.38 72 MET A O 1
ATOM 565 N N . MET A 1 73 ? -14.694 5.223 5.567 1.00 88.31 73 MET A N 1
ATOM 566 C CA . MET A 1 73 ? -14.598 6.463 4.775 1.00 88.31 73 MET A CA 1
ATOM 567 C C . MET A 1 73 ? -15.763 7.457 4.942 1.00 88.31 73 MET A C 1
ATOM 569 O O . MET A 1 73 ? -15.485 8.643 5.154 1.00 88.31 73 MET A O 1
ATOM 573 N N . PRO A 1 74 ? -17.049 7.054 4.895 1.00 84.44 74 PRO A N 1
ATOM 574 C CA . PRO A 1 74 ? -18.156 7.991 5.099 1.00 84.44 74 PRO A CA 1
ATOM 575 C C . PRO A 1 74 ? -18.130 8.657 6.480 1.00 84.44 74 PRO A C 1
ATOM 577 O O . PRO A 1 74 ? -18.527 9.817 6.599 1.00 84.44 74 PRO A O 1
ATOM 580 N N . TYR A 1 75 ? -17.609 7.982 7.510 1.00 82.31 75 TYR A N 1
ATOM 581 C CA . TYR A 1 75 ? -17.473 8.592 8.830 1.00 82.31 75 TYR A CA 1
ATOM 582 C C . TYR A 1 75 ? -16.484 9.759 8.822 1.00 82.31 75 TYR A C 1
ATOM 584 O O . TYR A 1 75 ? -16.803 10.828 9.347 1.00 82.31 75 TYR A O 1
ATOM 592 N N . PHE A 1 76 ? -15.321 9.606 8.179 1.00 83.38 76 PHE A N 1
ATOM 593 C CA . PHE A 1 76 ? -14.332 10.686 8.101 1.00 83.38 76 PHE A CA 1
ATOM 594 C C . PHE A 1 76 ? -14.897 11.955 7.459 1.00 83.38 76 PHE A C 1
ATOM 596 O O . PHE A 1 76 ? -14.536 13.060 7.859 1.00 83.38 76 PHE A O 1
ATOM 603 N N . TYR A 1 77 ? -15.829 11.810 6.517 1.00 82.19 77 TYR A N 1
ATOM 604 C CA . TYR A 1 77 ? -16.521 12.949 5.924 1.00 82.19 77 TYR A CA 1
ATOM 605 C C . TYR A 1 77 ? -17.453 13.655 6.928 1.00 82.19 77 TYR A C 1
ATOM 607 O O . TYR A 1 77 ? -17.460 14.882 7.005 1.00 82.19 77 TYR A O 1
ATOM 615 N N . THR A 1 78 ? -18.184 12.896 7.753 1.00 81.44 78 THR A N 1
ATOM 616 C CA . THR A 1 78 ? -19.091 13.447 8.782 1.00 81.44 78 THR A CA 1
ATOM 617 C C . THR A 1 78 ? -18.382 14.102 9.971 1.00 81.44 78 THR A C 1
ATOM 619 O O . THR A 1 78 ? -18.969 14.960 10.627 1.00 81.44 78 THR A O 1
ATOM 622 N N . LEU A 1 79 ? -17.100 13.795 10.214 1.00 79.00 79 LEU A N 1
ATOM 623 C CA . LEU A 1 79 ? -16.297 14.468 11.250 1.00 79.00 79 LEU A CA 1
ATOM 624 C C . LEU A 1 79 ? -16.266 15.994 11.067 1.00 79.00 79 LEU A C 1
ATOM 626 O O . LEU A 1 79 ? -16.222 16.738 12.046 1.00 79.00 79 LEU A O 1
ATOM 630 N N . VAL A 1 80 ? -16.307 16.463 9.817 1.00 74.81 80 VAL A N 1
ATOM 631 C CA . VAL A 1 80 ? -16.220 17.889 9.469 1.00 74.81 80 VAL A CA 1
ATOM 632 C C . VAL A 1 80 ? -17.480 18.658 9.884 1.00 74.81 80 VAL A C 1
ATOM 634 O O . VAL A 1 80 ? -17.391 19.834 10.227 1.00 74.81 80 VAL A O 1
ATOM 637 N N . SER A 1 81 ? -18.648 18.007 9.901 1.00 77.31 81 SER A N 1
ATOM 638 C CA . SER A 1 81 ? -19.929 18.611 10.306 1.00 77.31 81 SER A CA 1
ATOM 639 C C . SER A 1 81 ? -20.178 18.609 11.820 1.00 77.31 81 SER A C 1
ATOM 641 O O . SER A 1 81 ? -21.197 19.131 12.270 1.00 77.31 81 SER A O 1
ATOM 643 N N . GLY A 1 82 ? -19.246 18.063 12.607 1.00 78.06 82 GLY A N 1
ATOM 644 C CA . GLY A 1 82 ? -19.420 17.812 14.035 1.00 78.06 82 GLY A CA 1
ATOM 645 C C . GLY A 1 82 ? -19.960 16.407 14.301 1.00 78.06 82 GLY A C 1
ATOM 646 O O . GLY A 1 82 ? -20.720 15.858 13.509 1.00 78.06 82 GLY A O 1
ATOM 647 N N . ILE A 1 83 ? -19.530 15.821 15.421 1.00 78.06 83 ILE A N 1
ATOM 648 C CA . ILE A 1 83 ? -19.790 14.419 15.769 1.00 78.06 83 ILE A CA 1
ATOM 649 C C . ILE A 1 83 ? -20.782 14.366 16.923 1.00 78.06 83 ILE A C 1
ATOM 651 O O . ILE A 1 83 ? -20.557 14.982 17.969 1.00 78.06 83 ILE A O 1
ATOM 655 N N . ASN A 1 84 ? -21.837 13.569 16.783 1.00 85.25 84 ASN A N 1
ATOM 656 C CA . ASN A 1 84 ? -22.707 13.255 17.911 1.00 85.25 84 ASN A CA 1
ATOM 657 C C . ASN A 1 84 ? -22.074 12.181 18.808 1.00 85.25 84 ASN A C 1
ATOM 659 O O . ASN A 1 84 ? -21.454 11.234 18.330 1.00 85.25 84 ASN A O 1
ATOM 663 N N . PHE A 1 85 ? -22.316 12.236 20.123 1.00 86.56 85 PHE A N 1
ATOM 664 C CA . PHE A 1 85 ? -21.792 11.229 21.065 1.00 86.56 85 PHE A CA 1
ATOM 665 C C . PHE A 1 85 ? -22.178 9.784 20.686 1.00 86.56 85 PHE A C 1
ATOM 667 O O . PHE A 1 85 ? -21.401 8.851 20.877 1.00 86.56 85 PHE A O 1
ATOM 674 N N . LYS A 1 86 ? -23.361 9.596 20.085 1.00 87.25 86 LYS A N 1
ATOM 675 C CA . LYS A 1 86 ? -23.814 8.294 19.572 1.00 87.25 86 LYS A CA 1
ATOM 676 C C . LYS A 1 86 ? -22.967 7.787 18.400 1.00 87.25 86 LYS A C 1
ATOM 678 O O . LYS A 1 86 ? -22.631 6.611 18.372 1.00 87.25 86 LYS A O 1
ATOM 683 N N . GLU A 1 87 ? -22.615 8.658 17.459 1.00 86.00 87 GLU A N 1
ATOM 684 C CA . GLU A 1 87 ? -21.778 8.306 16.303 1.00 86.00 87 GLU A CA 1
ATOM 685 C C . GLU A 1 87 ? -20.371 7.926 16.766 1.00 86.00 87 GLU A C 1
ATOM 687 O O . GLU A 1 87 ? -19.855 6.879 16.383 1.00 86.00 87 GLU A O 1
ATOM 692 N N . TYR A 1 88 ? -19.799 8.702 17.690 1.00 86.19 88 TYR A N 1
ATOM 693 C CA . TYR A 1 88 ? -18.510 8.386 18.305 1.00 86.19 88 TYR A CA 1
ATOM 694 C C . TYR A 1 88 ? -18.490 6.993 18.964 1.00 86.19 88 TYR A C 1
ATOM 696 O O . TYR A 1 88 ? -17.532 6.232 18.800 1.00 86.19 88 TYR A O 1
ATOM 704 N N . LEU A 1 89 ? -19.556 6.619 19.680 1.00 90.62 89 LEU A N 1
ATOM 705 C CA . LEU A 1 89 ? -19.664 5.290 20.292 1.00 90.62 89 LEU A CA 1
ATOM 706 C C . LEU A 1 89 ? -19.730 4.167 19.249 1.00 90.62 89 LEU A C 1
ATOM 708 O O . LEU A 1 89 ? -19.082 3.137 19.420 1.00 90.62 89 LEU A O 1
ATOM 712 N N . ILE A 1 90 ? -20.463 4.368 18.153 1.00 89.25 90 ILE A N 1
ATOM 713 C CA . ILE A 1 90 ? -20.571 3.371 17.081 1.00 89.25 90 ILE A CA 1
ATOM 714 C C . ILE A 1 90 ? -19.201 3.144 16.435 1.00 89.25 90 ILE A C 1
ATOM 716 O O . ILE A 1 90 ? -18.749 2.002 16.362 1.00 89.25 90 ILE A O 1
ATOM 720 N N . ILE A 1 91 ? -18.493 4.209 16.048 1.00 88.62 91 ILE A N 1
ATOM 721 C CA . ILE A 1 91 ? -17.170 4.077 15.423 1.00 88.62 91 ILE A CA 1
ATOM 722 C C . ILE A 1 91 ? -16.138 3.496 16.384 1.00 88.62 91 ILE A C 1
ATOM 724 O O . ILE A 1 91 ? -15.347 2.647 15.979 1.00 88.62 91 ILE A O 1
ATOM 728 N N . SER A 1 92 ? -16.136 3.915 17.650 1.00 88.75 92 SER A N 1
ATOM 729 C CA . SER A 1 92 ? -15.191 3.361 18.623 1.00 88.75 92 SER A CA 1
ATOM 730 C C . SER A 1 92 ? -15.439 1.870 18.861 1.00 88.75 92 SER A C 1
ATOM 732 O O . SER A 1 92 ? -14.480 1.105 18.902 1.00 88.75 92 SER A O 1
ATOM 734 N N . SER A 1 93 ? -16.702 1.429 18.916 1.00 91.44 93 SER A N 1
ATOM 735 C CA . SER A 1 93 ? -17.035 0.001 19.001 1.00 91.44 93 SER A CA 1
ATOM 736 C C . SER A 1 93 ? -16.602 -0.781 17.756 1.00 91.44 93 SER A C 1
ATOM 738 O O . SER A 1 93 ? -16.052 -1.873 17.884 1.00 91.44 93 SER A O 1
ATOM 740 N N . PHE A 1 94 ? -16.768 -0.200 16.564 1.00 90.38 94 PHE A N 1
ATOM 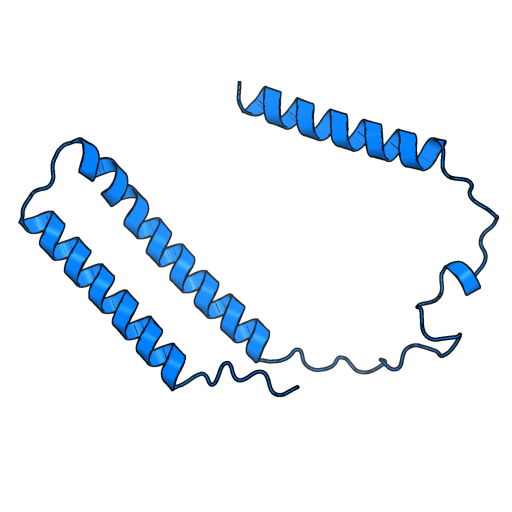741 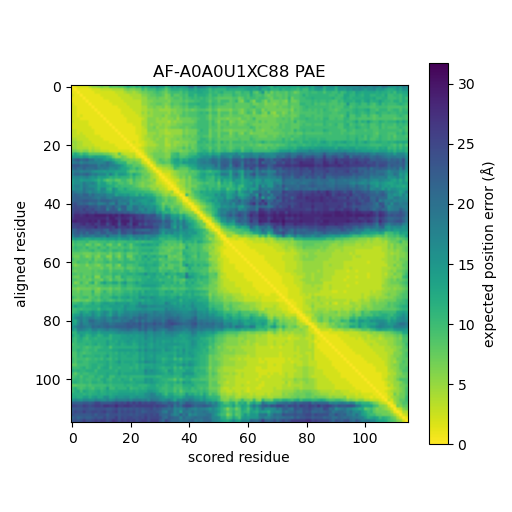C CA . PHE A 1 94 ? -16.343 -0.801 15.302 1.00 90.38 94 PHE A CA 1
ATOM 742 C C . PHE A 1 94 ? -14.816 -0.957 15.235 1.00 90.38 94 PHE A C 1
ATOM 744 O O . PHE A 1 94 ? -14.320 -2.049 14.973 1.00 90.38 94 P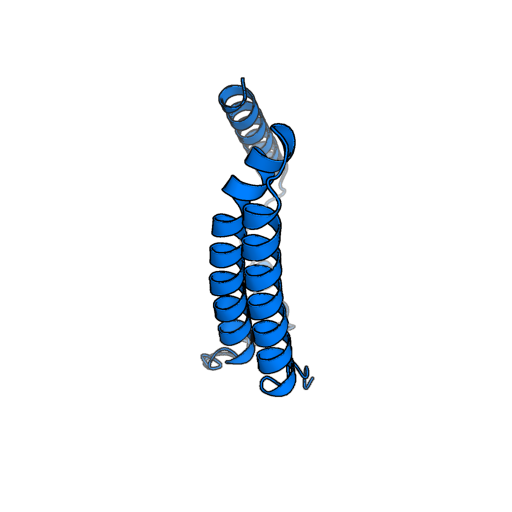HE A O 1
ATOM 751 N N . LEU A 1 95 ? -14.062 0.091 15.585 1.00 91.25 95 LEU A N 1
ATOM 752 C CA . LEU A 1 95 ? -12.597 0.045 15.680 1.00 91.25 95 LEU A CA 1
ATOM 753 C C . LEU A 1 95 ? -12.098 -0.987 16.694 1.00 91.25 95 LEU A C 1
ATOM 755 O O . LEU A 1 95 ? -11.075 -1.630 16.470 1.00 91.25 95 LEU A O 1
ATOM 759 N N . LEU A 1 96 ? -12.806 -1.153 17.811 1.00 94.00 96 LEU A N 1
ATOM 760 C CA . LEU A 1 96 ? -12.436 -2.123 18.838 1.00 94.00 96 LEU A CA 1
ATOM 761 C C . LEU A 1 96 ? -12.578 -3.558 18.310 1.00 94.00 96 LEU A C 1
ATOM 763 O O . LEU A 1 96 ? -11.686 -4.376 18.526 1.00 94.00 96 LEU A O 1
ATOM 767 N N . ILE A 1 97 ? -13.647 -3.846 17.561 1.00 92.56 97 ILE A N 1
ATOM 768 C CA . ILE A 1 97 ? -13.840 -5.145 16.901 1.00 92.56 97 ILE A CA 1
ATOM 769 C C . ILE A 1 97 ? -12.716 -5.409 15.889 1.00 92.56 97 ILE A C 1
ATOM 771 O O . ILE A 1 97 ? -12.138 -6.495 15.914 1.00 92.56 97 ILE A O 1
ATOM 775 N N . LEU A 1 98 ? -12.347 -4.412 15.075 1.00 90.12 98 LEU A N 1
ATOM 776 C CA . LEU A 1 98 ? -11.229 -4.517 14.126 1.00 90.12 98 LEU A CA 1
ATOM 777 C C . LEU A 1 98 ? -9.900 -4.829 14.822 1.00 90.12 98 LEU A C 1
ATOM 779 O O . LEU A 1 98 ? -9.181 -5.744 14.426 1.00 90.12 98 LEU A O 1
ATOM 783 N N . LEU A 1 99 ? -9.587 -4.100 15.897 1.00 91.19 99 LEU A N 1
ATOM 784 C CA . LEU A 1 99 ? -8.371 -4.321 16.682 1.00 91.19 99 LEU A CA 1
ATOM 785 C C . LEU A 1 99 ? -8.330 -5.729 17.280 1.00 91.19 99 LEU A C 1
ATOM 787 O O . LEU A 1 99 ? -7.289 -6.381 17.235 1.00 91.19 99 LEU A O 1
ATOM 791 N N . LEU A 1 100 ? -9.449 -6.213 17.824 1.00 93.25 100 LEU A N 1
ATOM 792 C CA . LEU A 1 100 ? -9.530 -7.567 18.373 1.00 93.25 100 LEU A CA 1
ATOM 793 C C . LEU A 1 100 ? -9.371 -8.639 17.290 1.00 93.25 100 LEU A C 1
ATOM 795 O O . LEU A 1 100 ? -8.667 -9.619 17.530 1.00 93.25 100 LEU A O 1
ATOM 799 N N . GLY A 1 101 ? -9.973 -8.446 16.112 1.00 89.44 101 GLY A N 1
ATOM 800 C CA . GLY A 1 101 ? -9.803 -9.335 14.960 1.00 89.44 101 GLY A CA 1
ATOM 801 C C . GLY A 1 101 ? -8.340 -9.431 14.528 1.00 89.44 101 GLY A C 1
ATOM 802 O O . GLY A 1 101 ? -7.797 -10.529 14.424 1.00 89.44 101 GLY A O 1
ATOM 803 N N . LEU A 1 102 ? -7.662 -8.287 14.415 1.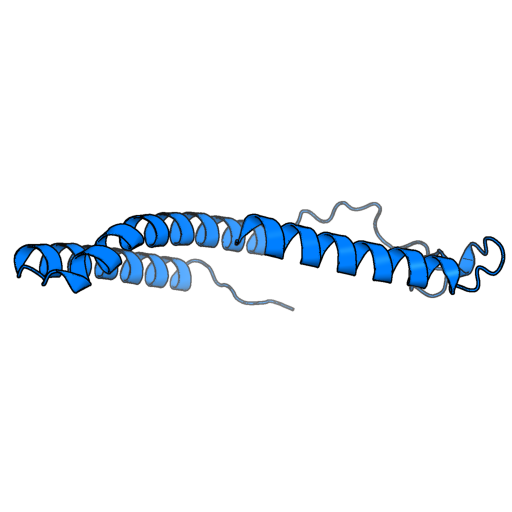00 86.88 102 LEU A N 1
ATOM 804 C CA . LEU A 1 102 ? -6.251 -8.231 14.037 1.00 86.88 102 LEU A CA 1
ATOM 805 C C . LEU A 1 102 ? -5.338 -8.883 15.086 1.00 86.88 102 LEU A C 1
ATOM 807 O O . LEU A 1 102 ? -4.417 -9.618 14.737 1.00 86.88 102 LEU A O 1
ATOM 811 N N . ILE A 1 103 ? -5.602 -8.670 16.379 1.00 89.62 103 ILE A N 1
ATOM 812 C CA . ILE A 1 103 ? -4.856 -9.332 17.463 1.00 89.62 103 ILE A CA 1
ATOM 813 C C . ILE A 1 103 ? -5.082 -10.851 17.435 1.00 89.62 103 ILE A C 1
ATOM 815 O O . ILE A 1 103 ? -4.147 -11.622 17.654 1.00 89.62 103 ILE A O 1
ATOM 819 N N . TYR A 1 104 ? -6.313 -11.297 17.179 1.00 89.12 104 TYR A N 1
ATOM 820 C CA . TYR A 1 104 ? -6.644 -12.717 17.070 1.00 89.12 104 TYR A CA 1
ATOM 821 C C . TYR A 1 104 ? -5.891 -13.378 15.910 1.00 89.12 104 TYR A C 1
ATOM 823 O O . TYR A 1 104 ? -5.248 -14.413 16.096 1.00 89.12 104 TYR A O 1
ATOM 831 N N . GLU A 1 105 ? -5.904 -12.740 14.742 1.00 84.69 105 GLU A N 1
ATOM 832 C CA . GLU A 1 105 ? -5.175 -13.189 13.560 1.00 84.69 105 GLU A CA 1
ATOM 833 C C . GLU A 1 105 ? -3.666 -13.226 13.791 1.00 84.69 105 GLU A C 1
ATOM 835 O O . GLU A 1 105 ? -3.036 -14.232 13.474 1.00 84.69 105 GLU A O 1
ATOM 840 N N . TRP A 1 106 ? -3.098 -12.192 14.415 1.00 82.69 106 TRP A N 1
ATOM 841 C CA . TRP A 1 106 ? -1.674 -12.127 14.751 1.00 82.69 106 TRP A CA 1
ATOM 842 C C . TRP A 1 106 ? -1.225 -13.289 15.645 1.00 82.69 106 TRP A C 1
ATOM 844 O O . TRP A 1 106 ? -0.124 -13.816 15.497 1.00 82.69 106 TRP A O 1
ATOM 854 N N . ASN A 1 107 ? -2.076 -13.704 16.584 1.00 83.25 107 ASN A N 1
ATOM 855 C CA . ASN A 1 107 ? -1.755 -14.789 17.508 1.00 83.25 107 ASN A CA 1
ATOM 856 C C . ASN A 1 107 ? -1.873 -16.184 16.866 1.00 83.25 107 ASN A C 1
ATOM 858 O O . ASN A 1 107 ? -1.160 -17.101 17.274 1.00 83.25 107 ASN A O 1
ATOM 862 N N . ILE A 1 108 ? -2.770 -16.366 15.889 1.00 77.25 108 ILE A N 1
ATOM 863 C CA . ILE A 1 108 ? -3.025 -17.665 15.235 1.00 77.25 108 ILE A CA 1
ATOM 864 C C . ILE A 1 108 ? -2.132 -17.869 14.023 1.00 77.25 108 ILE A C 1
ATOM 866 O O . ILE A 1 108 ? -1.546 -18.940 13.839 1.00 77.25 108 ILE A O 1
ATOM 870 N N . MET A 1 109 ? -2.025 -16.845 13.186 1.00 65.69 109 MET A N 1
ATOM 871 C CA . MET A 1 109 ? -1.117 -16.843 12.062 1.00 65.69 109 MET A CA 1
ATOM 872 C C . MET A 1 109 ? 0.238 -16.411 12.584 1.00 65.69 109 MET A C 1
ATOM 874 O O . MET A 1 109 ? 0.548 -15.228 12.679 1.00 65.69 109 MET A O 1
ATOM 878 N N . LYS A 1 110 ? 1.078 -17.404 12.886 1.00 59.34 110 LYS A N 1
ATOM 879 C CA . LYS A 1 110 ? 2.523 -17.205 12.904 1.00 59.34 110 LYS A CA 1
ATOM 880 C C . LYS A 1 110 ? 2.935 -16.723 11.515 1.00 59.34 110 LYS A C 1
ATOM 882 O O . LYS A 1 110 ? 3.351 -17.521 10.681 1.00 59.34 110 LYS A O 1
ATOM 887 N N . LEU A 1 111 ? 2.861 -15.416 11.279 1.00 62.25 111 LEU A N 1
ATOM 888 C CA . LEU A 1 111 ? 3.547 -14.686 10.208 1.00 62.25 111 LEU A CA 1
ATOM 889 C C . LEU A 1 111 ? 5.073 -14.744 10.443 1.00 62.25 111 LEU A C 1
ATOM 891 O O . LEU A 1 111 ? 5.803 -13.778 10.242 1.00 62.25 111 LEU A O 1
ATOM 895 N N . GLU A 1 112 ? 5.556 -15.879 10.946 1.00 58.25 112 GLU A N 1
ATOM 896 C CA . GLU A 1 112 ? 6.951 -16.177 11.149 1.00 58.25 112 GLU A CA 1
ATOM 897 C C . GLU A 1 112 ? 7.506 -16.528 9.782 1.00 58.25 112 GLU A C 1
ATOM 899 O O . GLU A 1 112 ? 7.223 -17.577 9.199 1.00 58.25 112 GLU A O 1
ATOM 904 N N . TRP A 1 113 ? 8.319 -15.615 9.278 1.00 59.75 113 TRP A N 1
ATOM 905 C CA . TRP A 1 113 ? 9.195 -15.866 8.157 1.00 59.75 113 TRP A CA 1
ATOM 906 C C . TRP A 1 113 ? 10.199 -16.928 8.598 1.00 59.75 113 TRP A C 1
ATOM 908 O O . TRP A 1 113 ? 11.221 -16.627 9.213 1.00 59.75 113 TRP A O 1
ATOM 918 N N . LYS A 1 114 ? 9.888 -18.195 8.328 1.00 53.16 114 LYS A N 1
ATOM 919 C CA . LYS A 1 114 ? 10.925 -19.217 8.262 1.00 53.16 114 LYS A CA 1
ATOM 920 C C . LYS A 1 114 ? 11.627 -19.026 6.927 1.00 53.16 114 LYS A C 1
ATOM 922 O O . LYS A 1 114 ? 11.046 -19.315 5.883 1.00 53.16 114 LYS A O 1
ATOM 927 N N . PHE A 1 115 ? 12.816 -18.437 7.009 1.00 50.16 115 PHE A N 1
ATOM 928 C CA . PHE A 1 115 ? 13.804 -18.471 5.938 1.00 50.16 115 PHE A CA 1
ATOM 929 C C . PHE A 1 115 ? 14.091 -19.916 5.522 1.00 50.16 115 PHE A C 1
ATOM 931 O O . PHE A 1 115 ? 14.089 -20.795 6.419 1.00 50.16 115 PHE A O 1
#

Organism: NCBI:txid342429

Foldseek 3Di:
DVVVVVVVVVVVVVVVVVVCVVPDDDDPDDVVVVDPPPVPDDPPDPDPPPPPVLVVVVVVVVVVVVVLVVVCVVVVVCVVVPDDPVNVVVVVVSVVVVVVVVVVCCVVDPPPPPD

Secondary structure (DSSP, 8-state):
-HHHHHHHHHHHHHHHHHHHHHH----S--HHHHS-TTTTPPPS-SS-----HHHHHHHHHHHHHHHHHHHHHHHHHHGGG---HHHHHHHHHHHHHHHHHHHHHHHHS------

InterPro domains:
  IPR000440 NADH:ubiquinone/plastoquinone oxidoreductase, chain 3 [PF00507] (15-113)
  IPR000440 NADH:ubiquinone/plastoquinone oxidoreductase, chain 3 [PTHR11058] (3-114)
  IPR038430 NADH:ubiquinone oxidoreductase, subunit 3 superfamily [G3DSA:1.20.58.1610] (1-114)

Solvent-accessible surface area (backbone atoms only — not comparable to full-atom values): 7166 Å² total; per-residue (Å²): 110,71,68,59,53,53,52,50,55,52,51,51,52,49,50,52,51,52,51,51,58,73,68,50,84,78,71,75,95,49,69,77,80,71,45,71,96,46,92,83,50,78,76,94,59,97,59,81,72,79,70,62,65,64,63,55,50,54,54,52,54,50,52,54,52,51,53,55,51,59,68,47,48,67,53,65,62,44,54,77,79,58,76,53,74,66,56,54,52,52,52,52,53,52,52,50,51,53,53,51,50,53,53,51,47,57,73,70,50,72,85,66,83,77,126

pLDDT: mean 82.17, std 12.28, range [50.16, 97.88]